Protein AF-A0A935ZG89-F1 (afdb_monomer_lite)

Structure (mmCIF, N/CA/C/O backbone):
data_AF-A0A935ZG89-F1
#
_entry.id   AF-A0A935ZG89-F1
#
loop_
_atom_site.group_PDB
_atom_site.id
_atom_site.type_symbol
_atom_site.label_atom_id
_atom_site.label_alt_id
_atom_site.label_comp_id
_atom_site.label_asym_id
_atom_site.label_entity_id
_atom_site.label_seq_id
_atom_site.pdbx_PDB_ins_code
_atom_site.Cartn_x
_atom_site.Cartn_y
_atom_site.Cartn_z
_atom_site.occupancy
_atom_site.B_iso_or_equiv
_atom_site.auth_seq_id
_atom_site.auth_comp_id
_atom_site.auth_asym_id
_atom_site.auth_atom_id
_atom_site.pdbx_PDB_model_num
ATOM 1 N N . MET A 1 1 ? 47.567 -52.269 -42.770 1.00 49.09 1 MET A N 1
ATOM 2 C CA . MET A 1 1 ? 47.767 -51.236 -41.727 1.00 49.09 1 MET A CA 1
ATOM 3 C C . MET A 1 1 ? 46.519 -50.412 -41.298 1.00 49.09 1 MET A C 1
ATOM 5 O O . MET A 1 1 ? 46.714 -49.551 -40.452 1.00 49.09 1 MET A O 1
ATOM 9 N N . PRO A 1 2 ? 45.250 -50.661 -41.720 1.00 53.44 2 PRO A N 1
ATOM 10 C CA . PRO A 1 2 ? 44.094 -49.884 -41.217 1.00 53.44 2 PRO A CA 1
ATOM 11 C C . PRO A 1 2 ? 43.476 -50.421 -39.906 1.00 53.44 2 PRO A C 1
ATOM 13 O O . PRO A 1 2 ? 42.871 -49.668 -39.151 1.00 53.44 2 PRO A O 1
ATOM 16 N N . HIS A 1 3 ? 43.674 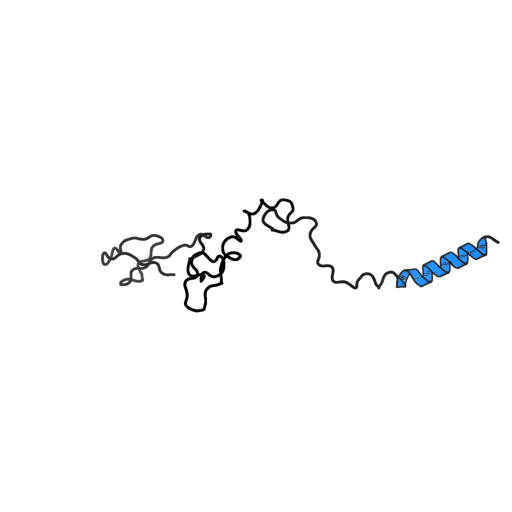-51.707 -39.581 1.00 45.81 3 HIS A N 1
ATOM 17 C CA . HIS A 1 3 ? 43.069 -52.342 -38.397 1.00 45.81 3 HIS A CA 1
ATOM 18 C C . HIS A 1 3 ? 43.619 -51.835 -37.048 1.00 45.81 3 HIS A C 1
ATOM 20 O O . HIS A 1 3 ? 42.903 -51.837 -36.049 1.00 45.81 3 HIS A O 1
ATOM 26 N N . ALA A 1 4 ? 44.869 -51.360 -37.003 1.00 50.03 4 ALA A N 1
ATOM 27 C CA . ALA A 1 4 ? 45.486 -50.873 -35.765 1.00 50.03 4 ALA A CA 1
ATOM 28 C C . ALA A 1 4 ? 44.957 -49.493 -35.329 1.00 50.03 4 ALA A C 1
ATOM 30 O O . ALA A 1 4 ? 44.984 -49.165 -34.143 1.00 50.03 4 ALA A O 1
ATOM 31 N N . LEU A 1 5 ? 44.456 -48.694 -36.277 1.00 54.09 5 LEU A N 1
ATOM 32 C CA . LEU A 1 5 ? 43.977 -47.334 -36.027 1.00 54.09 5 LEU A CA 1
ATOM 33 C C . LEU A 1 5 ? 42.542 -47.342 -35.475 1.00 54.09 5 LEU A C 1
ATOM 35 O O . LEU A 1 5 ? 42.246 -46.622 -34.525 1.00 54.09 5 LEU A O 1
ATOM 39 N N . VAL A 1 6 ? 41.697 -48.252 -35.973 1.00 58.69 6 VAL A N 1
ATOM 40 C CA . VAL A 1 6 ? 40.321 -48.467 -35.483 1.00 58.69 6 VAL A CA 1
ATOM 41 C C . VAL A 1 6 ? 40.314 -48.983 -34.038 1.00 58.69 6 VAL A C 1
ATOM 43 O O . VAL A 1 6 ? 39.534 -48.514 -33.212 1.00 58.69 6 VAL A O 1
ATOM 46 N N . SER A 1 7 ? 41.237 -49.887 -33.694 1.00 54.34 7 SER A N 1
ATOM 47 C CA . SER A 1 7 ? 41.345 -50.445 -32.338 1.00 54.34 7 SER A CA 1
ATOM 48 C C . SER A 1 7 ? 41.823 -49.414 -31.305 1.00 54.34 7 SER A C 1
ATOM 50 O O . SER A 1 7 ? 41.300 -49.367 -30.193 1.00 54.34 7 SER A O 1
ATOM 52 N N . ARG A 1 8 ? 42.751 -48.519 -31.676 1.00 57.88 8 ARG A N 1
ATOM 53 C CA . ARG A 1 8 ? 43.194 -47.426 -30.792 1.00 57.88 8 ARG A CA 1
ATOM 54 C C . ARG A 1 8 ? 42.098 -46.384 -30.563 1.00 57.88 8 ARG A C 1
ATOM 56 O O . ARG A 1 8 ? 41.961 -45.905 -29.441 1.00 57.88 8 ARG A O 1
ATOM 63 N N . LEU A 1 9 ? 41.290 -46.091 -31.583 1.00 56.53 9 LEU A N 1
ATOM 64 C CA . LEU A 1 9 ? 40.161 -45.163 -31.476 1.00 56.53 9 LEU A CA 1
ATOM 65 C C . LEU A 1 9 ? 39.057 -45.713 -30.555 1.00 56.53 9 LEU A C 1
ATOM 67 O O . LEU A 1 9 ? 38.533 -44.990 -29.711 1.00 56.53 9 LEU A O 1
ATOM 71 N N . CYS A 1 10 ? 38.759 -47.010 -30.661 1.00 56.34 10 CYS A N 1
ATOM 72 C CA . CYS A 1 10 ? 37.734 -47.673 -29.853 1.00 56.34 10 CYS A CA 1
ATOM 73 C C . CYS A 1 10 ? 38.122 -47.737 -28.362 1.00 56.34 10 CYS A C 1
ATOM 75 O O . CYS A 1 10 ? 37.311 -47.429 -27.491 1.00 56.34 10 CYS A O 1
ATOM 77 N N . THR A 1 11 ? 39.392 -48.026 -28.056 1.00 58.56 11 THR A N 1
ATOM 78 C CA . THR A 1 11 ? 39.891 -48.065 -26.669 1.00 58.56 11 THR A CA 1
ATOM 79 C C . THR A 1 11 ? 39.898 -46.684 -26.010 1.00 58.56 11 THR A C 1
ATOM 81 O O . THR A 1 11 ? 39.589 -46.580 -24.824 1.00 58.56 11 THR A O 1
ATOM 84 N N . VAL A 1 12 ? 40.202 -45.614 -26.757 1.00 59.09 12 VAL A N 1
ATOM 85 C CA . VAL A 1 12 ? 40.134 -44.233 -26.243 1.00 59.09 12 VAL A CA 1
ATOM 86 C C . VAL A 1 12 ? 38.686 -43.838 -25.936 1.00 59.09 12 VAL A C 1
ATOM 88 O O . VAL A 1 12 ? 38.423 -43.309 -24.858 1.00 59.09 12 VAL A O 1
ATOM 91 N N . LEU A 1 13 ? 37.736 -44.174 -26.814 1.00 59.34 13 LEU A N 1
ATOM 92 C CA . LEU A 1 13 ? 36.311 -43.879 -26.618 1.00 59.34 13 LEU A CA 1
ATOM 93 C C . LEU A 1 13 ? 35.701 -44.662 -25.441 1.00 59.34 13 LEU A C 1
ATOM 95 O O . LEU A 1 13 ? 34.972 -44.082 -24.639 1.00 59.34 13 LEU A O 1
ATOM 99 N N . CYS A 1 14 ? 36.050 -45.941 -25.265 1.00 57.50 14 CYS A N 1
ATOM 100 C CA . CYS A 1 14 ? 35.551 -46.749 -24.145 1.00 57.50 14 CYS A CA 1
ATOM 101 C C . CYS A 1 14 ? 36.176 -46.383 -22.789 1.00 57.50 14 CYS A C 1
ATOM 103 O O . CYS A 1 14 ? 35.497 -46.501 -21.770 1.00 57.50 14 CYS A O 1
ATOM 105 N N . ARG A 1 15 ? 37.443 -45.937 -22.739 1.00 56.03 15 ARG A N 1
ATOM 106 C CA . ARG A 1 15 ? 38.091 -45.545 -21.470 1.00 56.03 15 ARG A CA 1
ATOM 107 C C . ARG A 1 15 ? 37.785 -44.120 -21.019 1.00 56.03 15 ARG A C 1
ATOM 109 O O . ARG A 1 15 ? 37.749 -43.888 -19.815 1.00 56.03 15 ARG A O 1
ATOM 116 N N . PHE A 1 16 ? 37.571 -43.184 -21.944 1.00 52.03 16 PHE A N 1
ATOM 117 C CA . PHE A 1 16 ? 37.292 -41.782 -21.606 1.00 52.03 16 PHE A CA 1
ATOM 118 C C . PHE A 1 16 ? 35.800 -41.419 -21.627 1.00 52.03 16 PHE A C 1
ATOM 120 O O . PHE A 1 16 ? 35.420 -40.430 -21.005 1.00 52.03 16 PHE A O 1
ATOM 127 N N . GLY A 1 17 ? 34.944 -42.229 -22.259 1.00 53.72 17 GLY A N 1
ATOM 128 C CA . GLY A 1 17 ? 33.492 -42.018 -22.310 1.00 53.72 17 GLY A CA 1
ATOM 129 C C . GLY A 1 17 ? 32.807 -41.798 -20.950 1.00 53.72 17 GLY A C 1
ATOM 130 O O . GLY A 1 17 ? 32.069 -40.823 -20.815 1.00 53.72 17 GLY A O 1
ATOM 131 N N . PRO A 1 18 ? 33.057 -42.619 -19.909 1.00 52.69 18 PRO A N 1
ATOM 132 C CA . PRO A 1 18 ? 32.397 -42.425 -18.617 1.00 52.69 18 PRO A CA 1
ATOM 133 C C . PRO A 1 18 ? 33.005 -41.284 -17.782 1.00 52.69 18 PRO A C 1
ATOM 135 O O . PRO A 1 18 ? 32.365 -40.816 -16.847 1.00 52.69 18 PRO A O 1
ATOM 138 N N . LEU A 1 19 ? 34.214 -40.809 -18.112 1.00 49.75 19 LEU A N 1
ATOM 139 C CA . LEU A 1 19 ? 34.915 -39.765 -17.349 1.00 49.75 19 LEU A CA 1
ATOM 140 C C . LEU A 1 19 ? 34.504 -38.344 -17.772 1.00 49.75 19 LEU A C 1
ATOM 142 O O . LEU A 1 19 ? 34.509 -37.435 -16.949 1.00 49.75 19 LEU A O 1
ATOM 146 N N . VAL A 1 20 ? 34.081 -38.160 -19.028 1.00 52.22 20 VAL A N 1
ATOM 147 C CA . VAL A 1 20 ? 33.532 -36.884 -19.534 1.00 52.22 20 VAL A CA 1
ATOM 148 C C . VAL A 1 20 ? 32.104 -36.633 -19.024 1.00 52.22 20 VAL A C 1
ATOM 150 O O . VAL A 1 20 ? 31.658 -35.492 -18.961 1.00 52.22 20 VAL A O 1
ATOM 153 N N . LEU A 1 21 ? 31.391 -37.682 -18.604 1.00 50.88 21 LEU A N 1
ATOM 154 C CA . LEU A 1 21 ? 29.981 -37.588 -18.215 1.00 50.88 21 LEU A CA 1
ATOM 155 C C . LEU A 1 21 ? 29.762 -37.088 -16.773 1.00 50.88 21 LEU A C 1
ATOM 157 O O . LEU A 1 21 ? 28.670 -36.638 -16.443 1.00 50.88 21 LEU A O 1
ATOM 161 N N . VAL A 1 22 ? 30.787 -37.137 -15.912 1.00 53.91 22 VAL A N 1
ATOM 162 C CA . VAL A 1 22 ? 30.639 -36.881 -14.463 1.00 53.91 22 VAL A CA 1
ATOM 163 C C . VAL A 1 22 ? 30.999 -35.442 -14.056 1.00 53.91 22 VAL A C 1
ATOM 165 O O . VAL A 1 22 ? 30.522 -34.961 -13.033 1.00 53.91 22 VAL A O 1
ATOM 168 N N . THR A 1 23 ? 31.760 -34.689 -14.855 1.00 52.41 23 THR A N 1
ATOM 169 C CA . THR A 1 23 ? 32.148 -33.300 -14.519 1.00 52.41 23 THR A CA 1
ATOM 170 C C . THR A 1 23 ? 31.153 -32.229 -14.983 1.00 52.41 23 THR A C 1
ATOM 172 O O . THR A 1 23 ? 31.307 -31.065 -14.623 1.00 52.41 23 THR A O 1
ATOM 175 N N . ALA A 1 24 ? 30.104 -32.597 -15.727 1.00 52.69 24 ALA A N 1
ATOM 176 C CA . ALA A 1 24 ? 29.096 -31.660 -16.239 1.00 52.69 24 ALA A CA 1
ATOM 177 C C . ALA A 1 24 ? 27.837 -31.525 -15.353 1.00 52.69 24 ALA A C 1
ATOM 179 O O . ALA A 1 24 ? 26.930 -30.772 -15.692 1.00 52.69 24 ALA A O 1
ATOM 180 N N . VAL A 1 25 ? 27.768 -32.225 -14.213 1.00 58.94 25 VAL A N 1
ATOM 181 C CA . VAL A 1 25 ? 26.622 -32.194 -13.273 1.00 58.94 25 VAL A CA 1
ATOM 182 C C . VAL A 1 25 ? 27.013 -31.482 -11.966 1.00 58.94 25 VAL A C 1
ATOM 184 O O . VAL A 1 25 ? 26.592 -31.846 -10.875 1.00 58.94 25 VAL A O 1
ATOM 187 N N . GLY A 1 26 ? 27.907 -30.492 -12.058 1.00 52.72 26 GLY A N 1
ATOM 188 C CA . GLY A 1 26 ? 28.561 -29.872 -10.898 1.00 52.72 26 GLY A CA 1
ATOM 189 C C . GLY A 1 26 ? 28.274 -28.388 -10.673 1.00 52.72 26 GLY A C 1
ATOM 190 O O . GLY A 1 26 ? 28.796 -27.821 -9.719 1.00 52.72 26 GLY A O 1
ATOM 191 N N . CYS A 1 27 ? 27.459 -27.738 -11.505 1.00 53.41 27 CYS A N 1
ATOM 192 C CA . CYS A 1 27 ? 27.017 -26.367 -11.257 1.00 53.41 27 CYS A CA 1
ATOM 193 C C . CYS A 1 27 ? 25.505 -26.388 -11.068 1.00 53.41 27 CYS A C 1
ATOM 195 O O . CYS A 1 27 ? 24.779 -26.751 -11.992 1.00 53.41 27 CYS A O 1
ATOM 197 N N . ALA A 1 28 ? 25.047 -26.024 -9.868 1.00 56.16 28 ALA A N 1
ATOM 198 C CA . ALA A 1 28 ? 23.644 -25.816 -9.537 1.00 56.16 28 ALA A CA 1
ATOM 199 C C . ALA A 1 28 ? 23.031 -24.840 -10.548 1.00 56.16 28 ALA A C 1
ATOM 201 O O . ALA A 1 28 ? 23.116 -23.618 -10.409 1.00 56.16 28 ALA A O 1
ATOM 202 N N . SER A 1 29 ? 22.476 -25.400 -11.616 1.00 56.97 29 SER A N 1
ATOM 203 C CA . SER A 1 29 ? 21.849 -24.645 -12.678 1.00 56.97 29 SER A CA 1
ATOM 204 C C . SER A 1 29 ? 20.571 -24.115 -12.068 1.00 56.97 29 SER A C 1
ATOM 206 O O . SER A 1 29 ? 19.625 -24.869 -11.847 1.00 56.97 29 SER A O 1
ATOM 208 N N . ARG A 1 30 ? 20.557 -22.827 -11.719 1.00 59.41 30 ARG A N 1
ATOM 209 C CA . ARG A 1 30 ? 19.296 -22.125 -11.501 1.00 59.41 30 ARG A CA 1
ATOM 210 C C . ARG A 1 30 ? 18.488 -22.384 -12.768 1.00 59.41 30 ARG A C 1
ATOM 212 O O . ARG A 1 30 ? 18.897 -21.938 -13.835 1.00 59.41 30 ARG A O 1
ATOM 219 N N . THR A 1 31 ? 17.436 -23.191 -12.674 1.00 66.75 31 THR A N 1
ATOM 220 C CA . THR A 1 31 ? 16.540 -23.475 -13.792 1.00 66.75 31 THR A CA 1
ATOM 221 C C . THR A 1 31 ? 15.856 -22.162 -14.144 1.00 66.75 31 THR A C 1
ATOM 223 O O . THR A 1 31 ? 14.868 -21.782 -13.515 1.00 66.75 31 THR A O 1
ATOM 226 N N . VAL A 1 32 ? 16.452 -21.414 -15.069 1.00 68.62 32 VAL A N 1
ATOM 227 C CA . VAL A 1 32 ? 15.852 -20.203 -15.617 1.00 68.62 32 VAL A CA 1
ATOM 228 C C . VAL A 1 32 ? 14.732 -20.673 -16.545 1.00 68.62 32 VAL A C 1
ATOM 230 O O . VAL A 1 32 ? 14.996 -21.504 -17.416 1.00 68.62 32 VAL A O 1
ATOM 233 N N . PRO A 1 33 ? 13.483 -20.230 -16.339 1.00 74.56 33 PRO A N 1
ATOM 234 C CA . PRO A 1 33 ? 12.403 -20.569 -17.250 1.00 74.56 33 PRO A CA 1
ATOM 235 C C . PRO A 1 33 ? 12.677 -19.960 -18.630 1.00 74.56 33 PRO A C 1
ATOM 237 O O . PRO A 1 33 ? 13.248 -18.877 -18.730 1.00 74.56 33 PRO A O 1
ATOM 240 N N . ASP A 1 34 ? 12.232 -20.646 -19.684 1.00 75.94 34 ASP A N 1
ATOM 241 C CA . ASP A 1 34 ? 12.376 -20.186 -21.075 1.00 75.94 34 ASP A CA 1
ATOM 242 C C . ASP A 1 34 ? 11.680 -18.830 -21.313 1.00 75.94 34 ASP A C 1
ATOM 244 O O . ASP A 1 34 ? 12.104 -18.027 -22.139 1.00 75.94 34 ASP A O 1
ATOM 248 N N . ALA A 1 35 ? 10.649 -18.531 -20.512 1.00 80.50 35 ALA A N 1
ATOM 249 C CA . ALA A 1 35 ? 9.956 -17.252 -20.518 1.00 80.50 35 ALA A CA 1
ATOM 250 C C . ALA A 1 35 ? 9.541 -16.808 -19.107 1.00 80.50 35 ALA A C 1
ATOM 252 O O . ALA A 1 35 ? 9.157 -17.616 -18.259 1.00 80.50 35 ALA A O 1
ATOM 253 N N . PHE A 1 36 ? 9.554 -15.492 -18.882 1.00 86.75 36 PHE A N 1
ATOM 254 C CA . PHE A 1 36 ? 9.042 -14.864 -17.665 1.00 86.75 36 PHE A CA 1
ATOM 255 C C . PHE A 1 36 ? 7.642 -14.269 -17.894 1.00 86.75 36 PHE A C 1
ATOM 257 O O . PHE A 1 36 ? 7.394 -13.698 -18.963 1.00 86.75 36 PHE A O 1
ATOM 264 N N . PRO A 1 37 ? 6.736 -14.328 -16.895 1.00 85.62 37 PRO A N 1
ATOM 265 C CA . PRO A 1 37 ? 5.426 -13.686 -16.983 1.00 85.62 37 PRO A CA 1
ATOM 266 C C . PRO A 1 37 ? 5.559 -12.188 -17.274 1.00 85.62 37 PRO A C 1
ATOM 268 O O . PRO A 1 37 ? 6.492 -11.557 -16.789 1.00 85.62 37 PRO A O 1
ATOM 271 N N . ARG A 1 38 ? 4.588 -11.588 -17.974 1.00 81.81 38 ARG A N 1
ATOM 272 C CA . ARG A 1 38 ? 4.587 -10.150 -18.325 1.00 81.81 38 ARG A CA 1
ATOM 273 C C . ARG A 1 38 ? 4.717 -9.211 -17.114 1.00 81.81 38 ARG A C 1
ATOM 275 O O . ARG A 1 38 ? 5.233 -8.111 -17.244 1.00 81.81 38 ARG A O 1
ATOM 282 N N . ALA A 1 39 ? 4.242 -9.644 -15.947 1.00 80.56 39 ALA A N 1
ATOM 283 C CA . ALA A 1 39 ? 4.360 -8.898 -14.694 1.00 80.56 39 ALA A CA 1
ATOM 284 C C . ALA A 1 39 ? 5.775 -8.944 -14.083 1.00 80.56 39 ALA A C 1
ATOM 286 O O . ALA A 1 39 ? 6.064 -8.216 -13.139 1.00 80.56 39 ALA A O 1
ATOM 287 N N . SER A 1 40 ? 6.652 -9.820 -14.580 1.00 84.44 40 SER A N 1
ATOM 288 C CA . SER A 1 40 ? 8.018 -9.954 -14.088 1.00 84.44 40 SER A CA 1
ATOM 289 C C . SER A 1 40 ? 8.930 -8.902 -14.724 1.00 84.44 40 SER A C 1
ATOM 291 O O . SER A 1 40 ? 8.917 -8.763 -15.948 1.00 84.44 40 SER A O 1
ATOM 293 N N . PRO A 1 41 ? 9.809 -8.246 -13.944 1.00 77.62 41 PRO A N 1
ATOM 294 C CA . PRO A 1 41 ? 10.800 -7.312 -14.481 1.00 77.62 41 PRO A CA 1
ATOM 295 C C . PRO A 1 41 ? 11.862 -7.995 -15.359 1.00 77.62 41 PRO A C 1
ATOM 297 O O . PRO A 1 41 ? 12.584 -7.321 -16.082 1.00 77.62 41 PRO A O 1
ATOM 300 N N . ALA A 1 42 ? 11.968 -9.327 -15.303 1.00 79.50 42 ALA A N 1
ATOM 301 C CA . ALA A 1 42 ? 12.876 -10.106 -16.143 1.00 79.50 42 ALA A CA 1
ATOM 302 C C . ALA A 1 42 ? 12.278 -10.458 -17.521 1.00 79.50 42 ALA A C 1
ATOM 304 O O . ALA A 1 42 ? 12.964 -11.048 -18.354 1.00 79.50 42 ALA A O 1
ATOM 305 N N . SER A 1 43 ? 11.001 -10.146 -17.765 1.00 85.62 43 SER A N 1
ATOM 306 C CA . SER A 1 43 ? 10.336 -10.442 -19.034 1.00 85.62 43 SER A CA 1
ATOM 307 C C . SER A 1 43 ? 10.669 -9.390 -20.089 1.00 85.62 43 SER A C 1
ATOM 309 O O . SER A 1 43 ? 10.485 -8.199 -19.858 1.00 85.62 43 SER A O 1
ATOM 311 N N . THR A 1 44 ? 11.056 -9.822 -21.291 1.00 83.31 44 THR A N 1
ATOM 312 C CA . THR A 1 44 ? 11.202 -8.938 -22.467 1.00 83.31 44 THR A CA 1
ATOM 313 C C . THR A 1 44 ? 9.880 -8.305 -22.902 1.00 83.31 44 THR A C 1
ATOM 315 O O . THR A 1 44 ? 9.871 -7.352 -23.674 1.00 83.31 44 THR A O 1
ATOM 318 N N . GLN A 1 45 ? 8.758 -8.834 -22.405 1.00 83.38 45 GLN A N 1
ATOM 319 C CA . GLN A 1 45 ? 7.413 -8.349 -22.684 1.00 83.38 45 GLN A CA 1
ATOM 320 C C . GLN A 1 45 ? 6.851 -7.467 -21.558 1.00 83.38 45 GLN A C 1
ATOM 322 O O . GLN A 1 45 ? 5.685 -7.061 -21.632 1.00 83.38 45 GLN A O 1
ATOM 327 N N . ALA A 1 46 ? 7.647 -7.189 -20.519 1.00 82.56 46 ALA A N 1
ATOM 328 C CA . ALA A 1 46 ? 7.261 -6.293 -19.438 1.00 82.56 46 ALA A CA 1
ATOM 329 C C . ALA A 1 46 ? 6.891 -4.903 -19.992 1.00 82.56 46 ALA A C 1
ATOM 331 O O . ALA A 1 46 ? 7.505 -4.443 -20.957 1.00 82.56 46 ALA A O 1
ATOM 332 N N . PRO A 1 47 ? 5.864 -4.236 -19.433 1.00 82.25 47 PRO A N 1
ATOM 333 C CA . PRO A 1 47 ? 5.572 -2.855 -19.796 1.00 82.25 47 PRO A CA 1
ATOM 334 C C . PRO A 1 47 ? 6.793 -1.974 -19.515 1.00 82.25 47 PRO A C 1
ATOM 336 O O . PRO A 1 47 ? 7.498 -2.196 -18.529 1.00 82.25 47 PRO A O 1
ATOM 339 N N . GLU A 1 48 ? 7.030 -0.974 -20.368 1.00 78.81 48 GLU A N 1
ATOM 340 C CA . GLU A 1 48 ? 8.101 -0.011 -20.126 1.00 78.81 48 GLU A CA 1
ATOM 341 C C . GLU A 1 48 ? 7.857 0.675 -18.783 1.00 78.81 48 GLU A C 1
ATOM 343 O O . GLU A 1 48 ? 6.814 1.297 -18.556 1.00 78.81 48 GLU A O 1
ATOM 348 N N . LEU A 1 49 ? 8.809 0.502 -17.867 1.00 68.56 49 LEU A N 1
ATOM 349 C CA . LEU A 1 49 ? 8.767 1.194 -16.594 1.00 68.56 49 LEU A CA 1
ATOM 350 C C . LEU A 1 49 ? 8.860 2.699 -16.868 1.00 68.56 49 LEU A C 1
ATOM 352 O O . LEU A 1 49 ? 9.628 3.113 -17.744 1.00 68.56 49 LEU A O 1
ATOM 356 N N . PRO A 1 50 ? 8.115 3.535 -16.123 1.00 73.19 50 PRO A N 1
ATOM 357 C CA . PRO A 1 50 ? 8.329 4.970 -16.184 1.00 73.19 50 PRO A CA 1
ATOM 358 C C . PRO A 1 50 ? 9.812 5.255 -15.906 1.00 73.19 50 PRO A C 1
ATOM 360 O O . PRO A 1 50 ? 10.423 4.541 -15.101 1.00 73.19 50 PRO A O 1
ATOM 363 N N . PRO A 1 51 ? 10.407 6.272 -16.559 1.00 68.56 51 PRO A N 1
ATOM 364 C CA . PRO A 1 51 ? 11.806 6.599 -16.337 1.00 68.56 51 PRO A CA 1
ATOM 365 C C . PRO A 1 51 ? 12.030 6.759 -14.839 1.00 68.56 51 PRO A C 1
ATOM 367 O O . PRO A 1 51 ? 11.272 7.468 -14.168 1.00 68.56 51 PRO A O 1
ATOM 370 N N . ALA A 1 52 ? 13.044 6.067 -14.316 1.00 65.31 52 ALA A N 1
ATOM 371 C CA . ALA A 1 52 ? 13.417 6.200 -12.921 1.00 65.31 52 ALA A CA 1
ATOM 372 C C . ALA A 1 52 ? 13.661 7.689 -12.658 1.00 65.31 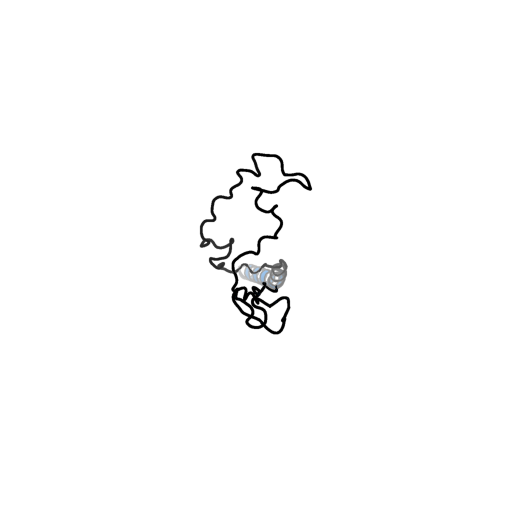52 ALA A C 1
ATOM 374 O O . ALA A 1 52 ? 14.595 8.283 -13.203 1.00 65.31 52 ALA A O 1
ATOM 375 N N . ARG A 1 53 ? 12.778 8.314 -11.873 1.00 59.72 53 ARG A N 1
ATOM 376 C CA . ARG A 1 53 ? 12.952 9.698 -11.441 1.00 59.72 53 ARG A CA 1
ATOM 377 C C . ARG A 1 53 ? 14.097 9.707 -10.433 1.00 59.72 53 ARG A C 1
ATOM 379 O O . ARG A 1 53 ? 13.910 9.513 -9.238 1.00 59.72 53 ARG A O 1
ATOM 386 N N . VAL A 1 54 ? 15.312 9.840 -10.954 1.00 65.69 54 VAL A N 1
ATOM 387 C CA . VAL A 1 54 ? 16.547 10.023 -10.178 1.00 65.69 54 VAL A CA 1
ATOM 388 C C . VAL A 1 54 ? 16.810 11.506 -9.897 1.00 65.69 54 VAL A C 1
ATOM 390 O O . VAL A 1 54 ? 17.911 11.893 -9.523 1.00 65.69 54 VAL A O 1
ATOM 393 N N . ASP A 1 55 ? 15.799 12.353 -10.084 1.00 65.75 55 ASP A N 1
ATOM 394 C CA . ASP A 1 55 ? 15.917 13.805 -10.110 1.00 65.75 55 ASP A CA 1
ATOM 395 C C . ASP A 1 55 ? 16.360 14.372 -8.767 1.00 65.75 55 ASP A C 1
ATOM 397 O O . ASP A 1 55 ? 17.261 15.203 -8.738 1.00 65.75 55 ASP A O 1
ATOM 401 N N . ARG A 1 56 ? 15.798 13.914 -7.644 1.00 60.06 56 ARG A N 1
ATOM 402 C CA . ARG A 1 56 ? 16.163 14.476 -6.334 1.00 60.06 56 ARG A CA 1
ATOM 403 C C . ARG A 1 56 ? 17.314 13.749 -5.653 1.00 60.06 56 ARG A C 1
ATOM 405 O O . ARG A 1 56 ? 18.163 14.406 -5.064 1.00 60.06 56 ARG A O 1
ATOM 412 N N . ALA A 1 57 ? 17.381 12.428 -5.814 1.00 61.94 57 ALA A N 1
ATOM 413 C CA . ALA A 1 57 ? 18.433 11.601 -5.224 1.00 61.94 57 ALA A CA 1
ATOM 414 C C . ALA A 1 57 ? 19.837 11.922 -5.770 1.00 61.94 57 ALA A C 1
ATOM 416 O O . ALA A 1 57 ? 20.822 11.670 -5.087 1.00 61.94 57 ALA A O 1
ATOM 417 N N . LEU A 1 58 ? 19.930 12.491 -6.979 1.00 64.75 58 LEU A N 1
ATOM 418 C CA . LEU A 1 58 ? 21.192 12.953 -7.568 1.00 64.75 58 LEU A CA 1
ATOM 419 C C . LEU A 1 58 ? 21.444 14.461 -7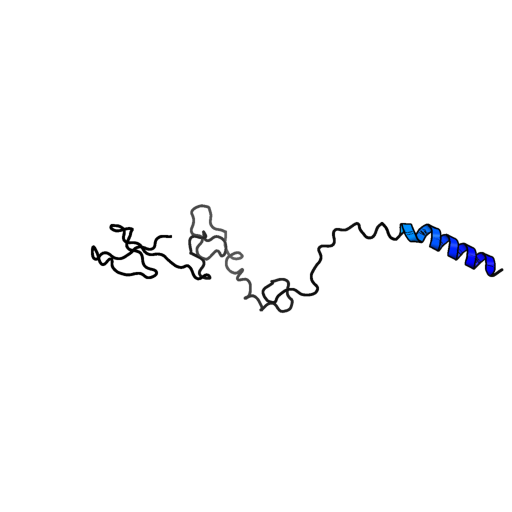.396 1.00 64.75 58 LEU A C 1
ATOM 421 O O . LEU A 1 58 ? 22.554 14.911 -7.660 1.00 64.75 58 LEU A O 1
ATOM 425 N N . SER A 1 59 ? 20.439 15.242 -6.981 1.00 68.56 59 SER A N 1
ATOM 426 C CA . SER A 1 59 ? 20.514 16.715 -6.972 1.00 68.56 59 SER A CA 1
ATOM 427 C C . SER A 1 59 ? 20.609 17.344 -5.580 1.00 68.56 59 SER A C 1
ATOM 429 O O . SER A 1 59 ? 20.713 18.565 -5.482 1.00 68.56 59 SER A O 1
ATOM 431 N N . GLY A 1 60 ? 20.546 16.564 -4.499 1.00 75.44 60 GLY A N 1
ATOM 432 C CA . GLY A 1 60 ? 20.646 17.093 -3.138 1.00 75.44 60 GLY A CA 1
ATOM 433 C C . GLY A 1 60 ? 21.166 16.073 -2.133 1.00 75.44 60 GLY A C 1
ATOM 434 O O . GLY A 1 60 ? 21.167 14.874 -2.399 1.00 75.44 60 GLY A O 1
ATOM 435 N N . ASP A 1 61 ? 21.595 16.565 -0.972 1.00 81.94 61 ASP A N 1
ATOM 436 C CA . ASP A 1 61 ? 22.018 15.724 0.146 1.00 81.94 61 ASP A CA 1
ATOM 437 C C . ASP A 1 61 ? 20.825 14.997 0.796 1.00 81.94 61 ASP A C 1
ATOM 439 O O . ASP A 1 61 ? 19.753 15.595 0.960 1.00 81.94 61 ASP A O 1
ATOM 443 N N . PRO A 1 62 ? 20.988 13.718 1.182 1.00 80.50 62 PRO A N 1
ATOM 444 C CA . PRO A 1 62 ? 19.940 12.935 1.830 1.00 80.50 62 PRO A CA 1
ATOM 445 C C . PRO A 1 62 ? 19.545 13.519 3.200 1.00 80.50 62 PRO A C 1
ATOM 447 O O . PRO A 1 62 ? 20.391 14.078 3.903 1.00 80.50 62 PRO A O 1
ATOM 450 N N . PRO A 1 63 ? 18.271 13.375 3.622 1.00 82.88 63 PRO A N 1
ATOM 451 C CA . PRO A 1 63 ? 17.810 13.898 4.902 1.00 82.88 63 PRO A CA 1
ATOM 452 C C . PRO A 1 63 ? 18.486 13.164 6.067 1.00 82.88 63 PRO A C 1
ATOM 454 O O . PRO A 1 63 ? 18.622 11.939 6.061 1.00 82.88 63 PRO A O 1
ATOM 457 N N . LEU A 1 64 ? 18.889 13.916 7.095 1.00 86.50 64 LEU A N 1
ATOM 458 C CA . LEU A 1 64 ? 19.415 13.352 8.342 1.00 86.50 64 LEU A CA 1
ATOM 459 C C . LEU A 1 64 ? 18.291 12.725 9.194 1.00 86.50 64 LEU A C 1
ATOM 461 O O . LEU A 1 64 ? 17.116 13.063 9.009 1.00 86.50 64 LEU A O 1
ATOM 465 N N . PRO A 1 65 ? 18.620 11.858 10.174 1.00 81.06 65 PRO A N 1
ATOM 466 C CA . PRO A 1 65 ? 17.633 11.292 11.090 1.00 81.06 65 PRO A CA 1
ATOM 467 C C . PRO A 1 65 ? 16.798 12.380 11.776 1.00 81.06 65 PRO A C 1
ATOM 469 O O . PRO A 1 65 ? 17.343 13.314 12.363 1.00 81.06 65 PRO A O 1
ATOM 472 N N . GLY A 1 66 ? 15.472 12.255 11.700 1.00 79.56 66 GLY A N 1
ATOM 473 C CA . GLY A 1 66 ? 14.528 13.223 12.267 1.00 79.56 66 GLY A CA 1
ATOM 474 C C . GLY A 1 66 ? 14.149 14.391 11.345 1.00 79.56 66 GLY A C 1
ATOM 475 O O . GLY A 1 66 ? 13.340 15.221 11.751 1.00 79.56 66 GLY A O 1
ATOM 476 N N . GLN A 1 67 ? 14.683 14.464 10.121 1.00 81.31 67 GLN A N 1
ATOM 477 C CA . GLN A 1 67 ? 14.252 15.435 9.107 1.00 81.31 67 GLN A CA 1
ATOM 478 C C . GLN A 1 67 ? 13.182 14.858 8.167 1.00 81.31 67 GLN A C 1
ATOM 480 O O . GLN A 1 67 ? 13.001 13.644 8.075 1.00 81.31 67 GLN A O 1
ATOM 485 N N . SER A 1 68 ? 12.464 15.744 7.467 1.00 79.75 68 SER A N 1
ATOM 486 C CA . SER A 1 68 ? 11.412 15.354 6.521 1.00 79.75 68 SER A CA 1
ATOM 487 C C . SER A 1 68 ? 11.971 14.506 5.373 1.00 79.75 68 SER A C 1
ATOM 489 O O . SER A 1 68 ? 12.994 14.836 4.773 1.00 79.75 68 SER A O 1
ATOM 491 N N . THR A 1 69 ? 11.259 13.431 5.036 1.00 83.00 69 THR A N 1
ATOM 492 C CA . THR A 1 69 ? 11.537 12.565 3.879 1.00 83.00 69 THR A CA 1
ATOM 493 C C . THR A 1 69 ? 10.614 12.868 2.694 1.00 83.00 69 THR A C 1
ATOM 495 O O . THR A 1 69 ? 10.528 12.097 1.733 1.00 83.00 69 THR A O 1
ATOM 498 N N . GLU A 1 70 ? 9.913 14.006 2.724 1.00 80.00 70 GLU A N 1
ATOM 499 C CA . GLU A 1 70 ? 9.063 14.451 1.623 1.00 80.00 70 GLU A CA 1
ATOM 500 C C . GLU A 1 70 ? 9.865 14.568 0.321 1.00 80.00 70 GLU A C 1
ATOM 502 O O . GLU A 1 70 ? 10.873 15.266 0.231 1.00 80.00 70 GLU A O 1
ATOM 507 N N . GLY A 1 71 ? 9.413 13.855 -0.713 1.00 73.88 71 GLY A N 1
ATOM 508 C CA . GLY A 1 71 ? 10.068 13.873 -2.024 1.00 73.88 71 GLY A CA 1
ATOM 509 C C . GLY A 1 71 ? 11.313 12.988 -2.140 1.00 73.88 71 GLY A C 1
ATOM 510 O O . GLY A 1 71 ? 11.969 13.051 -3.175 1.00 73.88 71 GLY A O 1
ATOM 511 N N . TRP A 1 72 ? 11.604 12.147 -1.141 1.00 74.56 72 TRP A N 1
ATOM 512 C CA . TRP A 1 72 ? 12.599 11.072 -1.218 1.00 74.56 72 TRP A CA 1
ATOM 513 C C . TRP A 1 72 ? 11.894 9.711 -1.373 1.00 74.56 72 TRP A C 1
ATOM 515 O O . TRP A 1 72 ? 11.468 9.120 -0.372 1.00 74.56 72 TRP A O 1
ATOM 525 N N . PRO A 1 73 ? 11.704 9.206 -2.613 1.00 70.00 73 PRO A N 1
ATOM 526 C CA . PRO A 1 73 ? 11.061 7.914 -2.847 1.00 70.00 73 PRO A CA 1
ATOM 527 C C . PRO A 1 73 ? 11.821 6.800 -2.117 1.00 70.00 73 PRO A C 1
ATOM 529 O O . PRO A 1 73 ? 13.043 6.725 -2.207 1.00 70.00 73 PRO A O 1
ATOM 532 N N . GLY A 1 74 ? 11.108 5.950 -1.377 1.00 71.38 74 GLY A N 1
ATOM 533 C CA . GLY A 1 74 ? 11.706 4.841 -0.622 1.00 71.38 74 GLY A CA 1
ATOM 534 C C . GLY A 1 74 ? 12.234 5.181 0.781 1.00 71.38 74 GLY A C 1
ATOM 535 O O . GLY A 1 74 ? 12.559 4.255 1.514 1.00 71.38 74 GLY A O 1
ATOM 536 N N . LEU A 1 75 ? 12.275 6.462 1.187 1.00 72.94 75 LEU A N 1
ATOM 537 C CA . LEU A 1 75 ? 12.580 6.873 2.573 1.00 72.94 75 LEU A CA 1
ATOM 538 C C . LEU A 1 75 ? 11.340 7.261 3.392 1.00 72.94 75 LEU A C 1
ATOM 540 O O . LEU A 1 75 ? 11.442 7.482 4.599 1.00 72.94 75 LEU A O 1
ATOM 544 N N . ARG A 1 76 ? 10.163 7.363 2.762 1.00 63.28 76 ARG A N 1
ATOM 545 C CA . ARG A 1 76 ? 8.910 7.513 3.511 1.00 63.28 76 ARG A CA 1
ATOM 546 C C . ARG A 1 76 ? 8.680 6.261 4.357 1.00 63.28 76 ARG A C 1
ATOM 548 O O . ARG A 1 76 ? 8.797 5.147 3.849 1.00 63.28 76 ARG A O 1
ATOM 555 N N . ALA A 1 77 ? 8.357 6.461 5.634 1.00 58.09 77 ALA A N 1
ATOM 556 C CA . ALA A 1 77 ? 7.892 5.380 6.487 1.00 58.09 77 ALA A CA 1
ATOM 557 C C . ALA A 1 77 ? 6.611 4.782 5.871 1.00 58.09 77 ALA A C 1
ATOM 559 O O . ALA A 1 77 ? 5.773 5.546 5.384 1.00 58.09 77 ALA A O 1
ATOM 560 N N . PRO A 1 78 ? 6.451 3.449 5.846 1.00 58.69 78 PRO A N 1
ATOM 561 C CA . PRO A 1 78 ? 5.225 2.798 5.398 1.00 58.69 78 PRO A CA 1
ATOM 562 C C . PRO A 1 78 ? 4.113 2.976 6.445 1.00 58.69 78 PRO A C 1
ATOM 564 O O . PRO A 1 78 ? 3.676 2.017 7.071 1.00 58.69 78 PRO A O 1
ATOM 567 N N . ASP A 1 79 ? 3.673 4.216 6.644 1.00 59.84 79 ASP A N 1
ATOM 568 C CA . ASP A 1 79 ? 2.467 4.571 7.401 1.00 59.84 79 ASP A CA 1
ATOM 569 C C . ASP A 1 79 ? 1.340 5.075 6.480 1.00 59.84 79 ASP A C 1
ATOM 571 O O . ASP A 1 79 ? 0.264 5.444 6.949 1.00 59.84 79 ASP A O 1
ATOM 575 N N . ASP A 1 80 ? 1.541 5.018 5.161 1.00 51.12 80 ASP A N 1
ATOM 576 C CA . ASP A 1 80 ? 0.453 5.047 4.187 1.00 51.12 80 ASP A CA 1
ATOM 577 C C . ASP A 1 80 ? -0.015 3.602 3.946 1.00 51.12 80 ASP A C 1
ATOM 579 O O . ASP A 1 80 ? 0.793 2.765 3.523 1.00 51.12 80 ASP A O 1
ATOM 583 N N . PRO A 1 81 ? -1.289 3.254 4.222 1.00 59.12 81 PRO A N 1
ATOM 584 C CA . PRO A 1 81 ? -1.812 1.954 3.844 1.00 59.12 81 PRO A CA 1
ATOM 585 C C . PRO A 1 81 ? -1.774 1.873 2.320 1.00 59.12 81 PRO A C 1
ATOM 587 O O . PRO A 1 81 ? -2.548 2.545 1.644 1.00 59.12 81 PRO A O 1
ATOM 590 N N . ALA A 1 82 ? -0.847 1.066 1.804 1.00 54.19 82 ALA A N 1
ATOM 591 C CA . ALA A 1 82 ? -0.794 0.687 0.404 1.00 54.19 82 ALA A CA 1
ATOM 592 C C . ALA A 1 82 ? -2.186 0.200 -0.029 1.00 54.19 82 ALA A C 1
ATOM 594 O O . ALA A 1 82 ? -2.695 -0.817 0.450 1.00 54.19 82 ALA A O 1
ATOM 595 N N . ASP A 1 83 ? -2.818 1.011 -0.869 1.00 63.47 83 ASP A N 1
ATOM 596 C CA . ASP A 1 83 ? -4.092 0.750 -1.513 1.00 63.47 83 ASP A CA 1
ATOM 597 C C . ASP A 1 83 ? -3.859 -0.159 -2.713 1.00 63.47 83 ASP A C 1
ATOM 599 O O . ASP A 1 83 ? -3.600 0.345 -3.790 1.00 63.47 83 ASP A O 1
ATOM 603 N N . ASP A 1 84 ? -3.945 -1.480 -2.526 1.00 58.47 84 ASP A N 1
ATOM 604 C CA . ASP A 1 84 ? -4.411 -2.414 -3.564 1.00 58.47 84 ASP A CA 1
ATOM 605 C C . ASP A 1 84 ? -4.686 -3.825 -2.998 1.00 58.47 84 ASP A C 1
ATOM 607 O O . ASP A 1 84 ? -4.050 -4.833 -3.301 1.00 58.47 84 ASP A O 1
ATOM 611 N N . GLY A 1 85 ? -5.725 -3.914 -2.169 1.00 57.38 85 GLY A N 1
ATOM 612 C CA . GLY A 1 85 ? -6.412 -5.164 -1.833 1.00 57.38 85 GLY A CA 1
ATOM 613 C C . GLY A 1 85 ? -7.788 -4.847 -1.241 1.00 57.38 85 GLY A C 1
ATOM 614 O O . GLY A 1 85 ? -7.915 -3.794 -0.611 1.00 57.38 85 GLY A O 1
ATOM 615 N N . PRO A 1 86 ? -8.833 -5.686 -1.417 1.00 53.62 86 PRO A N 1
ATOM 616 C CA . PRO A 1 86 ? -10.144 -5.458 -0.809 1.00 53.62 86 PRO A CA 1
ATOM 617 C C . PRO A 1 86 ? -10.024 -5.589 0.712 1.00 53.62 86 PRO A C 1
ATOM 619 O O . PRO A 1 86 ? -10.305 -6.626 1.307 1.00 53.62 86 PRO A O 1
ATOM 622 N N . SER A 1 87 ? -9.556 -4.525 1.352 1.00 57.78 87 SER A N 1
ATOM 623 C CA . SER A 1 87 ? -9.499 -4.408 2.792 1.00 57.78 87 SER A CA 1
ATOM 624 C C . SER A 1 87 ? -10.928 -4.173 3.258 1.00 57.78 87 SER A C 1
ATOM 626 O O . SER A 1 87 ? -11.464 -3.068 3.225 1.00 57.78 87 SER A O 1
ATOM 628 N N . THR A 1 88 ? -11.594 -5.260 3.638 1.00 67.88 88 THR A N 1
ATOM 629 C CA . THR A 1 88 ? -12.885 -5.217 4.321 1.00 67.88 88 THR A CA 1
ATOM 630 C C . THR A 1 88 ? -12.686 -4.514 5.655 1.00 67.88 88 THR A C 1
ATOM 632 O O . THR A 1 88 ? -12.389 -5.141 6.668 1.00 67.88 88 THR A O 1
ATOM 635 N N . HIS A 1 89 ? -12.777 -3.187 5.645 1.00 79.38 89 HIS A N 1
ATOM 636 C CA . HIS A 1 89 ? -12.739 -2.381 6.850 1.00 79.38 89 HIS A CA 1
ATOM 637 C C . HIS A 1 89 ? -13.965 -2.714 7.692 1.00 79.38 89 HIS A C 1
ATOM 639 O O . HIS A 1 89 ? -15.102 -2.538 7.254 1.00 79.38 89 HIS A O 1
ATOM 645 N N . VAL A 1 90 ? -13.722 -3.206 8.901 1.00 88.19 90 VAL A N 1
ATOM 646 C CA . VAL A 1 90 ? -14.769 -3.397 9.898 1.00 88.19 90 VAL A CA 1
ATOM 647 C C . VAL A 1 90 ? -14.867 -2.104 10.694 1.00 88.19 90 VAL A C 1
ATOM 649 O O . VAL A 1 90 ? -13.858 -1.532 11.092 1.00 88.19 90 VAL A O 1
ATOM 652 N N . TYR A 1 91 ? -16.075 -1.601 10.889 1.00 92.50 91 TYR A N 1
ATOM 653 C CA . TYR A 1 91 ? -16.366 -0.424 11.695 1.00 92.50 91 TYR A CA 1
ATOM 654 C C . TYR A 1 91 ? -17.143 -0.877 12.924 1.00 92.50 91 TYR A C 1
ATOM 656 O O . TYR A 1 91 ? -18.103 -1.623 12.770 1.00 92.50 91 TYR A O 1
ATOM 664 N N . ALA A 1 92 ? -16.771 -0.424 14.119 1.00 92.69 92 ALA A N 1
ATOM 665 C CA . ALA A 1 92 ? -17.455 -0.761 15.367 1.00 92.69 92 ALA A CA 1
ATOM 666 C C . ALA A 1 92 ? -17.809 0.492 16.181 1.00 92.69 92 ALA A C 1
ATOM 668 O O . ALA A 1 92 ? -17.134 1.526 16.098 1.00 92.69 92 ALA A O 1
ATOM 669 N N . CYS A 1 93 ? -18.877 0.417 16.978 1.00 94.44 93 CYS A N 1
ATOM 670 C CA . CYS A 1 93 ? -19.252 1.510 17.873 1.00 94.44 93 CYS A CA 1
ATOM 671 C C . CYS A 1 93 ? -18.364 1.490 19.131 1.00 94.44 93 CYS A C 1
ATOM 673 O O . CYS A 1 93 ? -18.293 0.455 19.794 1.00 94.44 93 CYS A O 1
ATOM 675 N N . PRO A 1 94 ? -17.753 2.622 19.536 1.00 89.62 94 PRO A N 1
ATOM 676 C CA . PRO A 1 94 ? -16.888 2.675 20.721 1.00 89.62 94 PRO A CA 1
ATOM 677 C C . PRO A 1 94 ? -17.621 2.378 22.040 1.00 89.62 94 PRO A C 1
ATOM 679 O O . PRO A 1 94 ? -16.986 1.976 23.007 1.00 89.62 94 PRO A O 1
ATOM 682 N N . MET A 1 95 ? -18.943 2.571 22.078 1.00 93.81 95 MET A N 1
ATOM 683 C CA . MET A 1 95 ? -19.784 2.309 23.255 1.00 93.81 95 MET A CA 1
ATOM 684 C C . MET A 1 95 ? -20.513 0.959 23.183 1.00 93.81 95 MET A C 1
ATOM 686 O O . MET A 1 95 ? -20.906 0.415 24.210 1.00 93.81 95 MET A O 1
ATOM 690 N N . HIS A 1 96 ? -20.704 0.420 21.974 1.00 91.38 96 HIS A N 1
ATOM 691 C CA . HIS A 1 96 ? -21.466 -0.805 21.719 1.00 91.38 96 HIS A CA 1
ATOM 692 C C . HIS A 1 96 ? -20.696 -1.703 20.736 1.00 91.38 96 HIS A C 1
ATOM 694 O O . HIS A 1 96 ? -21.004 -1.703 19.544 1.00 91.38 96 HIS A O 1
ATOM 700 N N . PRO A 1 97 ? -19.694 -2.472 21.202 1.00 88.00 97 PRO A N 1
ATOM 701 C CA . PRO A 1 97 ? -18.798 -3.243 20.330 1.00 88.00 97 PRO A CA 1
ATOM 702 C C . PRO A 1 97 ? -19.504 -4.352 19.530 1.00 88.00 97 PRO A C 1
ATOM 704 O O . PRO A 1 97 ? -18.981 -4.827 18.531 1.00 88.00 97 PRO A O 1
ATOM 707 N N . GLU A 1 98 ? -20.710 -4.738 19.943 1.00 91.12 98 GLU A N 1
ATOM 708 C CA . GLU A 1 98 ? -21.606 -5.651 19.220 1.00 91.12 98 GLU A CA 1
ATOM 709 C C . GLU A 1 98 ? -22.182 -5.057 17.920 1.00 91.12 98 GLU A C 1
ATOM 711 O O . GLU A 1 98 ? -22.640 -5.791 17.047 1.00 91.12 98 GLU A O 1
ATOM 716 N N . VAL A 1 99 ? -22.163 -3.729 17.776 1.00 91.19 99 VAL A N 1
ATOM 717 C CA . VAL A 1 99 ? -22.604 -3.032 16.566 1.00 91.19 99 VAL A CA 1
ATOM 718 C C . VAL A 1 99 ? -21.408 -2.892 15.637 1.00 91.19 99 VAL A C 1
ATOM 720 O O . VAL A 1 99 ? -20.534 -2.053 15.871 1.00 91.19 99 VAL A O 1
ATOM 723 N N . THR A 1 100 ? -21.397 -3.698 14.575 1.00 90.62 100 THR A N 1
ATOM 724 C CA . THR A 1 100 ? -20.367 -3.666 13.534 1.00 90.62 100 THR A CA 1
ATOM 725 C C . THR A 1 100 ? -20.967 -3.425 12.149 1.00 90.62 100 THR A C 1
ATOM 727 O O . THR A 1 100 ? -22.105 -3.806 11.878 1.00 90.62 100 THR A O 1
ATOM 730 N N . ALA A 1 101 ? -20.211 -2.774 11.267 1.00 88.56 101 ALA A N 1
ATOM 731 C CA . ALA A 1 101 ? -20.600 -2.506 9.886 1.00 88.56 101 ALA A CA 1
ATOM 732 C C . ALA A 1 101 ? -19.391 -2.584 8.949 1.00 88.56 101 ALA A C 1
ATOM 734 O O . ALA A 1 101 ? -18.259 -2.352 9.359 1.00 88.56 101 ALA A O 1
ATOM 735 N N . SER A 1 102 ? -19.624 -2.863 7.667 1.00 86.06 102 SER A N 1
ATOM 736 C CA . SER A 1 102 ? -18.575 -2.833 6.630 1.00 86.06 102 SER A CA 1
ATOM 737 C C . SER A 1 102 ? -18.354 -1.435 6.033 1.00 86.06 102 SER A C 1
ATOM 739 O O . SER A 1 102 ? -17.546 -1.266 5.124 1.00 86.06 102 SER A O 1
ATOM 741 N N . LYS A 1 103 ? -19.123 -0.439 6.487 1.00 84.69 103 LYS A N 1
ATOM 742 C CA . LYS A 1 103 ? -19.126 0.944 5.994 1.00 84.69 103 LYS A CA 1
ATOM 743 C C . LYS A 1 103 ? -19.191 1.921 7.176 1.00 84.69 103 LYS A C 1
ATOM 745 O O . LYS A 1 103 ? -19.683 1.535 8.238 1.00 84.69 103 LYS A O 1
ATOM 750 N N . PRO A 1 104 ? -18.732 3.173 7.002 1.00 87.69 104 PRO A N 1
ATOM 751 C CA . PRO A 1 104 ? -18.927 4.214 8.001 1.00 87.69 104 PRO A CA 1
ATOM 752 C C . PRO A 1 104 ? -20.421 4.536 8.111 1.00 87.69 104 PRO A C 1
ATOM 754 O O . PRO A 1 104 ? -21.026 5.026 7.162 1.00 87.69 104 PRO A O 1
ATOM 757 N N . ASP A 1 105 ? -21.001 4.236 9.268 1.00 90.75 105 ASP A N 1
ATOM 758 C CA . ASP A 1 105 ? -22.414 4.469 9.568 1.00 90.75 105 ASP A CA 1
ATOM 759 C C . ASP A 1 105 ? -22.568 4.996 11.004 1.00 90.75 105 ASP A C 1
ATOM 761 O O . ASP A 1 105 ? -21.579 5.218 11.717 1.00 90.75 105 ASP A O 1
ATOM 765 N N . VAL A 1 106 ? -23.803 5.218 11.436 1.00 93.50 106 VAL A N 1
ATOM 766 C CA . VAL A 1 106 ? -24.163 5.677 12.776 1.00 93.50 106 VAL A CA 1
ATOM 767 C C . VAL A 1 106 ? -24.708 4.512 13.601 1.00 93.50 106 VAL A C 1
ATOM 769 O O . VAL A 1 106 ? -25.494 3.694 13.135 1.00 93.50 106 VAL A O 1
ATOM 772 N N . CYS A 1 107 ? -24.299 4.430 14.865 1.00 94.62 107 CYS A N 1
ATOM 773 C CA . CYS A 1 107 ? -24.779 3.408 15.783 1.00 94.62 107 CYS A CA 1
ATOM 774 C C . CYS A 1 107 ? -26.274 3.612 16.102 1.00 94.62 107 CYS A C 1
ATOM 776 O O . CYS A 1 107 ? -26.628 4.658 16.652 1.00 94.62 107 CYS A O 1
ATOM 778 N N . PRO A 1 108 ? -27.149 2.611 15.885 1.00 93.31 108 PRO A N 1
ATOM 779 C CA . PRO A 1 108 ? -28.582 2.731 16.163 1.00 93.31 108 PRO A CA 1
ATOM 780 C C . PRO A 1 108 ? -28.913 2.738 17.663 1.00 93.31 108 PRO A C 1
ATOM 782 O O . PRO A 1 108 ? -30.036 3.058 18.037 1.00 93.31 108 PRO A O 1
ATOM 785 N N . LYS A 1 109 ? -27.957 2.378 18.533 1.00 91.44 109 LYS A N 1
ATOM 786 C CA . LYS A 1 109 ? -28.155 2.352 19.992 1.00 91.44 109 LYS A CA 1
ATOM 787 C C . LYS A 1 109 ? -27.856 3.694 20.663 1.00 91.44 109 LYS A C 1
ATOM 789 O O . LYS A 1 109 ? -28.539 4.054 21.614 1.00 91.44 109 LYS A O 1
ATOM 794 N N . CYS A 1 110 ? -26.846 4.424 20.184 1.00 93.88 110 CYS A N 1
ATOM 795 C CA . CYS A 1 110 ? -26.377 5.658 20.830 1.00 93.88 110 CYS A CA 1
ATOM 796 C C . CYS A 1 110 ? -26.232 6.867 19.896 1.00 93.88 110 CYS A C 1
ATOM 798 O O . CYS A 1 110 ? -25.913 7.954 20.367 1.00 93.88 110 CYS A O 1
ATOM 800 N N . GLY A 1 111 ? -26.421 6.705 18.584 1.00 91.50 111 GLY A N 1
ATOM 801 C CA . GLY A 1 111 ? -26.341 7.802 17.615 1.00 91.50 111 GLY A CA 1
ATOM 802 C C . GLY A 1 111 ? -24.925 8.294 17.290 1.00 91.50 111 GLY A C 1
ATOM 803 O O . GLY A 1 111 ? -24.778 9.288 16.586 1.00 91.50 111 GLY A O 1
ATOM 804 N N . MET A 1 112 ? -23.871 7.629 17.774 1.00 93.75 112 MET A N 1
ATOM 805 C CA . MET A 1 112 ? -22.481 7.989 17.457 1.00 93.75 112 MET A CA 1
ATOM 806 C C . MET A 1 112 ? -21.981 7.30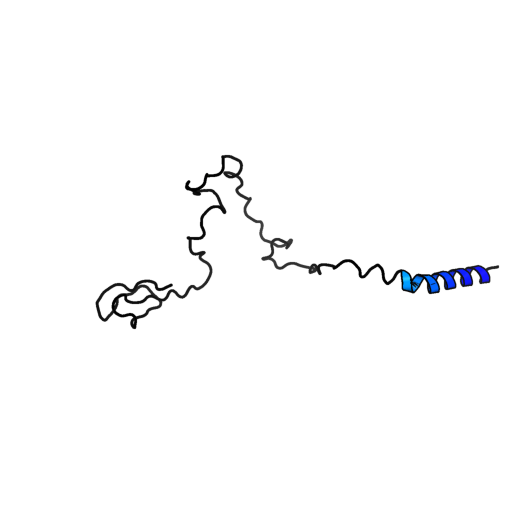4 16.180 1.00 93.75 112 MET A C 1
ATOM 808 O O . MET A 1 112 ? -22.350 6.164 15.901 1.00 93.75 112 MET A O 1
ATOM 812 N N . SER A 1 113 ? -21.075 7.954 15.446 1.00 92.94 113 SER A N 1
ATOM 813 C CA . SER A 1 113 ? -20.412 7.367 14.273 1.00 92.94 113 SER A CA 1
ATOM 814 C C . SER A 1 113 ? -19.569 6.137 14.633 1.00 92.94 113 SER A C 1
ATOM 816 O O . SER A 1 113 ? -18.834 6.140 15.627 1.00 92.94 113 SER A O 1
ATOM 818 N N . LEU A 1 114 ? -19.636 5.097 13.802 1.00 93.75 114 LEU A N 1
ATOM 819 C CA . LEU A 1 114 ? -18.795 3.907 13.921 1.00 93.75 114 LEU A CA 1
ATOM 820 C C . LEU A 1 114 ? -17.343 4.234 13.539 1.00 93.75 114 LEU A C 1
ATOM 822 O O . LEU A 1 114 ? -17.084 4.965 12.581 1.00 93.75 114 LEU A O 1
ATOM 826 N N . ARG A 1 115 ? -16.376 3.681 14.277 1.00 90.69 115 ARG A N 1
ATOM 827 C CA . ARG A 1 115 ? -14.939 3.855 14.009 1.00 90.69 115 ARG A CA 1
ATOM 828 C C . ARG A 1 115 ? -14.368 2.609 13.350 1.00 90.69 115 ARG A C 1
A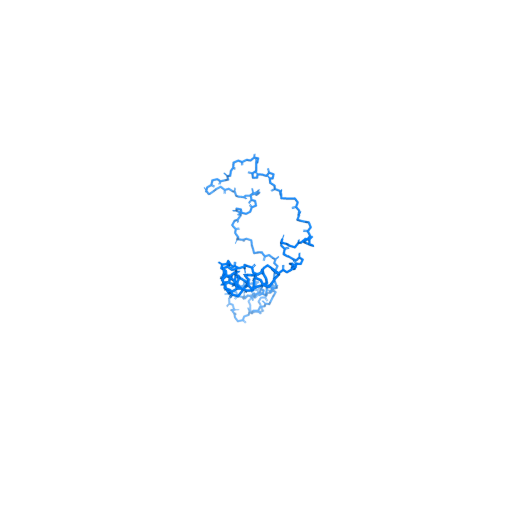TOM 830 O 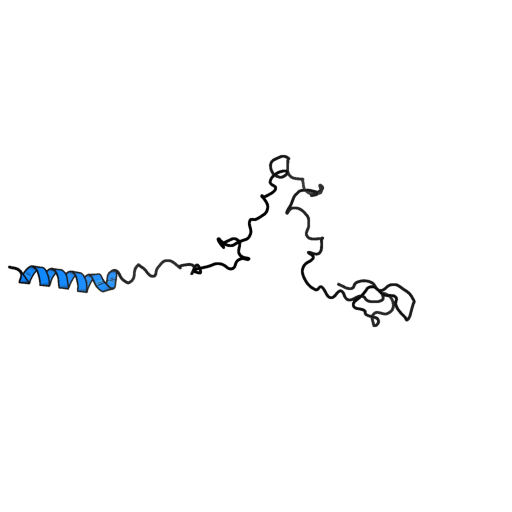O . ARG A 1 115 ? -14.714 1.501 13.739 1.00 90.69 115 ARG A O 1
ATOM 837 N N . LYS A 1 116 ? -13.468 2.796 12.381 1.00 89.38 116 LYS A N 1
ATOM 838 C CA . LYS A 1 116 ? -12.745 1.704 11.720 1.00 89.38 116 LYS A CA 1
ATOM 839 C C . LYS A 1 116 ? -11.906 0.942 12.750 1.00 89.38 116 LYS A C 1
ATOM 841 O O . LYS A 1 116 ? -10.987 1.504 13.342 1.00 89.38 116 LYS A O 1
ATOM 846 N N . THR A 1 117 ? -12.237 -0.321 12.951 1.00 78.19 117 THR A N 1
ATOM 847 C CA . THR A 1 117 ? -11.450 -1.299 13.694 1.00 78.19 117 THR A CA 1
ATOM 848 C C . THR A 1 117 ? -10.568 -2.044 12.699 1.00 78.19 117 THR A C 1
ATOM 850 O O . THR A 1 117 ? -11.066 -2.548 11.692 1.00 78.19 117 THR A O 1
ATOM 853 N N . LYS A 1 118 ? -9.256 -1.984 12.947 1.00 59.59 118 LYS A N 1
ATOM 854 C CA . LYS A 1 118 ? -8.193 -2.508 12.081 1.00 59.59 118 LYS A CA 1
ATOM 855 C C . LYS A 1 118 ? -8.343 -4.003 11.822 1.00 59.59 118 LYS A C 1
ATOM 857 O O . LYS A 1 118 ? -8.648 -4.722 12.796 1.00 59.59 118 LYS A O 1
#

Radius of gyration: 33.53 Å; chains: 1; bounding box: 76×69×65 Å

Secondary structure (DSSP, 8-state):
--HHHHHHHHHHHHHHHHHHSSTTS-S------SS--TTSTT-TTSPPPPP---TTTTTSPPPPTTS--TT-TTTS-S-S----S----EEE-SS-TT-EESS--B-TTT-PBPEEE-

pLDDT: mean 71.95, std 14.74, range [45.81, 94.62]

Sequence (118 aa):
MPHALVSRLCTVLCRFGPLVLVTAVGCASRTVPDAFPRASPASTQAPELPPARVDRALSGDPPLPGQSTEGWPGLRAPDDPADDGPSTHVYACPMHPEVTASKPDVCPKCGMSLRKTK

Foldseek 3Di:
DVVVVVVVVVVCCVVCVVVVVPPVVPDPPPPDDPADPLCDPPHPNHDDDDPPCCPVVVPDDQDDPPDDCVPPPPPDDPPDPPPDDPPQFWWADPVHRVDIDSDFDADPVPRHITHTDD